Protein AF-A0A2W7QK15-F1 (afdb_monomer_lite)

Foldseek 3Di:
DVVVVVVVVVVVVVVVVVVVVCQLCDDWDWPVVQAFPFPCCCCVPPVVDAFPDKDKDQQDVVDPDDDPDDDDDPPFAPHRIWMKGWHDDPFWIKIWIWACGPVGGTGTNTITIGGPPNDD

Structure (mmCIF, N/CA/C/O backbone):
data_AF-A0A2W7QK15-F1
#
_entry.id   AF-A0A2W7QK15-F1
#
loop_
_atom_site.group_PDB
_atom_site.id
_atom_site.type_symbol
_atom_site.label_atom_id
_atom_site.label_alt_id
_atom_site.label_comp_id
_atom_site.label_asym_id
_atom_site.label_entity_id
_atom_site.label_seq_id
_atom_site.pdbx_PDB_ins_code
_atom_site.Cartn_x
_atom_site.Cartn_y
_atom_site.Cartn_z
_atom_site.occupancy
_atom_site.B_iso_or_equiv
_atom_site.auth_seq_id
_atom_site.auth_comp_id
_atom_site.auth_asym_id
_atom_site.auth_atom_id
_atom_site.pdbx_PDB_model_num
ATOM 1 N N . MET A 1 1 ? 42.927 -2.221 -29.221 1.00 62.19 1 MET A N 1
ATOM 2 C CA . MET A 1 1 ? 41.695 -1.562 -29.717 1.00 62.19 1 MET A CA 1
ATOM 3 C C . MET A 1 1 ? 40.454 -2.444 -29.584 1.00 62.19 1 MET A C 1
ATOM 5 O O . MET A 1 1 ? 39.610 -2.094 -28.778 1.00 62.19 1 MET A O 1
ATOM 9 N N . LYS A 1 2 ? 40.350 -3.613 -30.243 1.00 69.94 2 LYS A N 1
ATOM 10 C CA . LYS A 1 2 ? 39.145 -4.480 -30.156 1.00 69.94 2 LYS A CA 1
ATOM 11 C C . LYS A 1 2 ? 38.732 -4.877 -28.725 1.00 69.94 2 LYS A C 1
ATOM 13 O O . LYS A 1 2 ? 37.567 -4.750 -28.381 1.00 69.94 2 LYS A O 1
ATOM 18 N N . LYS A 1 3 ? 39.685 -5.275 -27.870 1.00 70.44 3 LYS A N 1
ATOM 19 C CA . LYS A 1 3 ? 39.412 -5.622 -26.457 1.00 70.44 3 LYS A CA 1
ATOM 20 C C . LYS A 1 3 ? 38.846 -4.450 -25.641 1.00 70.44 3 LYS A C 1
ATOM 22 O O . LYS A 1 3 ? 38.022 -4.664 -24.768 1.00 70.44 3 LYS A O 1
ATOM 27 N N . LEU A 1 4 ? 39.274 -3.226 -25.952 1.00 78.50 4 LEU A N 1
ATOM 28 C CA . LEU A 1 4 ? 38.853 -2.022 -25.237 1.00 78.50 4 LEU A CA 1
ATOM 29 C C . LEU A 1 4 ? 37.411 -1.639 -25.599 1.00 78.50 4 LEU A C 1
ATOM 31 O O . LEU A 1 4 ? 36.645 -1.271 -24.723 1.00 78.50 4 LEU A O 1
ATOM 35 N N . ILE A 1 5 ? 37.030 -1.825 -26.869 1.00 83.56 5 ILE A N 1
ATOM 36 C CA . ILE A 1 5 ? 35.651 -1.645 -27.346 1.00 83.56 5 ILE A CA 1
ATOM 37 C C . ILE A 1 5 ? 34.716 -2.656 -26.673 1.00 83.56 5 ILE A C 1
ATOM 39 O O . ILE A 1 5 ? 33.675 -2.263 -26.167 1.00 83.56 5 ILE A O 1
ATOM 43 N N . VAL A 1 6 ? 35.115 -3.932 -26.593 1.00 83.88 6 VAL A N 1
ATOM 44 C CA . VAL A 1 6 ? 34.311 -4.982 -25.938 1.00 83.88 6 VAL A CA 1
ATOM 45 C C . VAL A 1 6 ? 34.065 -4.667 -24.461 1.00 83.88 6 VAL A C 1
ATOM 47 O O . VAL A 1 6 ?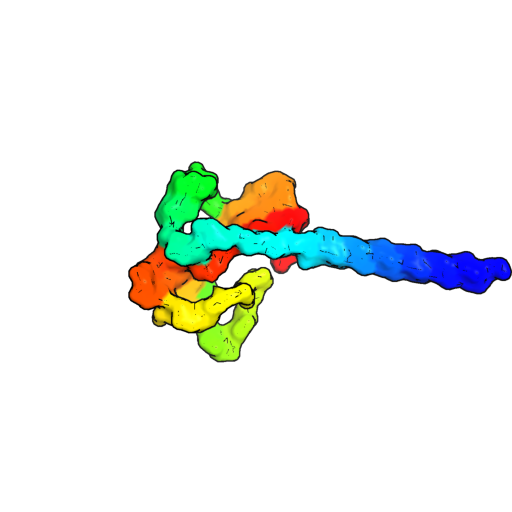 32.934 -4.774 -23.997 1.00 83.88 6 VAL A O 1
ATOM 50 N N . ILE A 1 7 ? 35.098 -4.233 -23.730 1.00 86.06 7 ILE A N 1
ATOM 51 C CA . ILE A 1 7 ? 34.960 -3.839 -22.320 1.00 86.06 7 ILE A CA 1
ATOM 52 C C . ILE A 1 7 ? 34.005 -2.646 -22.181 1.00 86.06 7 ILE A C 1
ATOM 54 O O . ILE A 1 7 ? 33.134 -2.665 -21.317 1.00 86.06 7 ILE A O 1
ATOM 58 N N . LEU A 1 8 ? 34.118 -1.644 -23.059 1.00 87.38 8 LEU A N 1
ATOM 59 C CA . LEU A 1 8 ? 33.230 -0.480 -23.046 1.00 87.38 8 LEU A CA 1
ATOM 60 C C . LEU A 1 8 ? 31.767 -0.878 -23.278 1.00 87.38 8 LEU A C 1
ATOM 62 O O . LEU A 1 8 ? 30.882 -0.399 -22.578 1.00 87.38 8 LEU A O 1
ATOM 66 N N . THR A 1 9 ? 31.511 -1.783 -24.224 1.00 85.38 9 THR A N 1
ATOM 67 C CA . THR A 1 9 ? 30.160 -2.277 -24.512 1.00 85.38 9 THR A CA 1
ATOM 68 C C . THR A 1 9 ? 29.561 -3.017 -23.317 1.00 85.38 9 THR A C 1
ATOM 70 O O . THR A 1 9 ? 28.400 -2.789 -22.993 1.00 85.38 9 THR A O 1
ATOM 73 N N . ILE A 1 10 ? 30.344 -3.852 -22.624 1.00 86.75 10 ILE A N 1
ATOM 74 C CA . ILE A 1 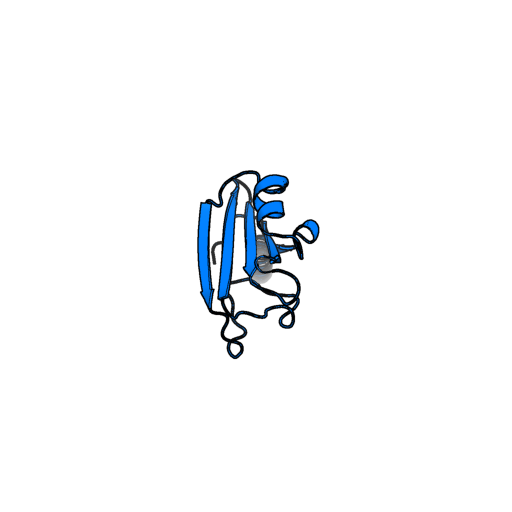10 ? 29.884 -4.564 -21.420 1.00 86.75 10 ILE A CA 1
ATOM 75 C C . ILE A 1 10 ? 29.534 -3.574 -20.302 1.00 86.75 10 ILE A C 1
ATOM 77 O O . ILE A 1 10 ? 28.500 -3.730 -19.662 1.00 86.75 10 ILE A O 1
ATOM 81 N N . ILE A 1 11 ? 30.355 -2.539 -20.095 1.00 86.88 11 ILE A N 1
ATOM 82 C CA . ILE A 1 11 ? 30.097 -1.507 -19.080 1.00 86.88 11 ILE A CA 1
ATOM 83 C C . ILE A 1 11 ? 28.815 -0.732 -19.403 1.00 86.88 11 ILE A C 1
ATOM 85 O O . ILE A 1 11 ? 27.993 -0.528 -18.516 1.00 86.88 11 ILE A O 1
ATOM 89 N N . VAL A 1 12 ? 28.618 -0.337 -20.665 1.00 87.38 12 VAL A N 1
ATOM 90 C CA . VAL A 1 12 ? 27.409 0.386 -21.086 1.00 87.38 12 VAL A CA 1
ATOM 91 C C . VAL A 1 12 ? 26.162 -0.471 -20.883 1.00 87.38 12 VAL A C 1
ATOM 93 O O . VAL A 1 12 ? 25.198 0.022 -20.313 1.00 87.38 12 VAL A O 1
ATOM 96 N N . ILE A 1 13 ? 26.186 -1.746 -21.287 1.00 85.56 13 ILE A N 1
ATOM 97 C CA . ILE A 1 13 ? 25.051 -2.665 -21.096 1.00 85.56 13 ILE A CA 1
ATOM 98 C C . ILE A 1 13 ? 24.784 -2.911 -19.607 1.00 85.56 13 ILE A C 1
ATOM 100 O O . ILE A 1 13 ? 23.631 -2.934 -19.192 1.00 85.56 13 ILE A O 1
ATOM 104 N N . GLY A 1 14 ? 25.833 -3.078 -18.798 1.00 82.44 14 GLY A N 1
ATOM 105 C CA . GLY A 1 14 ? 25.696 -3.245 -17.352 1.00 82.44 14 GLY A CA 1
ATOM 106 C C . GLY A 1 14 ? 25.030 -2.036 -16.699 1.00 82.44 14 GLY A C 1
ATOM 107 O O . GLY A 1 14 ? 24.067 -2.204 -15.962 1.00 82.44 14 GLY A O 1
ATOM 108 N N . LEU A 1 15 ? 25.489 -0.825 -17.033 1.00 81.69 15 LEU A N 1
ATOM 109 C CA . LEU A 1 15 ? 24.941 0.426 -16.503 1.00 81.69 15 LEU A CA 1
ATOM 110 C C . LEU A 1 15 ? 23.502 0.679 -16.956 1.00 81.69 15 LEU A C 1
ATOM 112 O O . LEU A 1 15 ? 22.684 1.117 -16.153 1.00 81.69 15 LEU A O 1
ATOM 116 N N . THR A 1 16 ? 23.174 0.413 -18.223 1.00 78.44 16 THR A N 1
ATOM 117 C CA . THR A 1 16 ? 21.800 0.588 -18.713 1.00 78.44 16 THR A CA 1
ATOM 118 C C . THR A 1 16 ? 20.858 -0.455 -18.137 1.00 78.44 16 THR A C 1
ATOM 120 O O . THR A 1 16 ? 19.713 -0.119 -17.858 1.00 78.44 16 THR A O 1
ATOM 123 N N . ALA A 1 17 ? 21.322 -1.688 -17.915 1.00 75.12 17 ALA A N 1
ATOM 124 C CA . ALA A 1 17 ? 20.537 -2.715 -17.247 1.00 75.12 17 ALA A CA 1
ATOM 125 C C . ALA A 1 17 ? 20.269 -2.336 -15.788 1.00 75.12 17 ALA A C 1
ATOM 127 O O . ALA A 1 17 ? 19.115 -2.373 -15.382 1.00 75.12 17 ALA A O 1
ATOM 128 N N . THR A 1 18 ? 21.282 -1.911 -15.023 1.00 72.12 18 THR A N 1
ATOM 129 C CA . THR A 1 18 ? 21.070 -1.463 -13.636 1.00 72.12 18 THR A CA 1
ATOM 130 C C . THR A 1 18 ? 20.139 -0.262 -13.579 1.00 72.12 18 THR A C 1
ATOM 132 O O . THR A 1 18 ? 19.171 -0.309 -12.844 1.00 72.12 18 THR A O 1
ATOM 135 N N . TRP A 1 19 ? 20.327 0.749 -14.434 1.00 67.06 19 TRP A N 1
ATOM 136 C CA . TRP A 1 19 ? 19.408 1.893 -14.505 1.00 67.06 19 TRP A CA 1
ATOM 137 C C . TRP A 1 19 ? 17.983 1.494 -14.877 1.00 67.06 19 TRP A C 1
ATOM 139 O O . TRP A 1 19 ? 17.029 2.031 -14.328 1.00 67.06 19 TRP A O 1
ATOM 149 N N . TYR A 1 20 ? 17.827 0.571 -15.825 1.00 65.25 20 TYR A N 1
ATOM 150 C CA . TYR A 1 20 ? 16.520 0.040 -16.182 1.00 65.25 20 TYR A CA 1
ATOM 151 C C . TYR A 1 20 ? 15.894 -0.672 -14.981 1.00 65.25 20 TYR A C 1
ATOM 153 O O . TYR A 1 20 ? 14.760 -0.375 -14.634 1.00 65.25 20 TYR A O 1
ATOM 161 N N . PHE A 1 21 ? 16.630 -1.539 -14.286 1.00 61.44 21 PHE A N 1
ATOM 162 C CA . PHE A 1 21 ? 16.118 -2.184 -13.081 1.00 61.44 21 PHE A CA 1
ATOM 163 C C . PHE A 1 21 ? 15.799 -1.169 -11.976 1.00 61.44 21 PHE A C 1
ATOM 165 O O . PHE A 1 21 ? 14.724 -1.267 -11.403 1.00 61.44 21 PHE A O 1
ATOM 172 N N . ASP A 1 22 ? 16.633 -0.165 -11.733 1.00 58.81 22 ASP A N 1
ATOM 173 C CA . ASP A 1 22 ? 16.393 0.853 -10.705 1.00 58.81 22 ASP A CA 1
ATOM 174 C C . ASP A 1 22 ? 15.136 1.687 -11.026 1.00 58.81 22 ASP A C 1
ATOM 176 O O . ASP A 1 22 ? 14.276 1.856 -10.173 1.00 58.81 22 ASP A O 1
ATOM 180 N N . ILE A 1 23 ? 14.931 2.117 -12.279 1.00 59.03 23 ILE A N 1
ATOM 181 C CA . ILE A 1 23 ? 13.734 2.882 -12.703 1.00 59.03 23 ILE A CA 1
ATOM 182 C C . ILE A 1 23 ? 12.435 2.071 -12.573 1.00 59.03 23 ILE A C 1
ATOM 184 O O . ILE A 1 23 ? 11.359 2.636 -12.352 1.00 59.03 23 ILE A O 1
ATOM 188 N N . TRP A 1 24 ? 12.521 0.753 -12.752 1.00 56.06 24 TRP A N 1
ATOM 189 C CA . TRP A 1 24 ? 11.392 -0.156 -12.564 1.00 56.06 24 TRP A CA 1
ATOM 190 C C . TRP A 1 24 ? 11.202 -0.574 -11.099 1.00 56.06 24 TRP A C 1
ATOM 192 O O . TRP A 1 24 ? 10.148 -1.114 -10.780 1.00 56.06 24 TRP A O 1
ATOM 202 N N . ASN A 1 25 ? 12.175 -0.326 -10.215 1.00 52.81 25 ASN A N 1
ATOM 203 C CA . ASN A 1 25 ? 12.143 -0.768 -8.818 1.00 52.81 25 ASN A CA 1
ATOM 204 C C . ASN A 1 25 ? 12.218 0.371 -7.773 1.00 52.81 25 ASN A C 1
ATOM 206 O O . ASN A 1 25 ? 12.087 0.086 -6.586 1.00 52.81 25 ASN A O 1
ATOM 210 N N . GLU A 1 26 ? 12.352 1.645 -8.162 1.00 52.84 26 GLU A N 1
ATOM 211 C CA . GLU A 1 26 ? 12.356 2.806 -7.250 1.00 52.84 26 GLU A CA 1
ATOM 212 C C . GLU A 1 26 ? 11.500 3.992 -7.761 1.00 52.84 26 GLU A C 1
ATOM 214 O O . GLU A 1 26 ? 11.493 4.270 -8.963 1.00 52.84 26 GLU A O 1
ATOM 219 N N . PRO A 1 27 ? 10.845 4.792 -6.888 1.00 55.19 27 PRO A N 1
ATOM 220 C CA . PRO A 1 27 ? 10.524 4.581 -5.482 1.00 55.19 27 PRO A CA 1
ATOM 221 C C . PRO A 1 27 ? 9.026 4.279 -5.312 1.00 55.19 27 PRO A C 1
ATOM 223 O O . PRO A 1 27 ? 8.145 4.934 -5.878 1.00 55.19 27 PRO A O 1
ATOM 226 N N . VAL A 1 28 ? 8.732 3.282 -4.490 1.00 70.75 28 VAL A N 1
ATOM 227 C CA . VAL A 1 28 ? 7.471 3.248 -3.757 1.00 70.75 28 VAL A CA 1
ATOM 228 C C . VAL A 1 28 ? 7.506 4.387 -2.742 1.00 70.75 28 VAL A C 1
ATOM 230 O O . VAL A 1 28 ? 8.331 4.379 -1.835 1.00 70.75 28 VAL A O 1
ATOM 233 N N . GLU A 1 29 ? 6.672 5.405 -2.925 1.00 78.06 29 GLU A N 1
ATOM 234 C CA . GLU A 1 29 ? 6.521 6.484 -1.945 1.00 78.06 29 GLU A CA 1
ATOM 235 C C . GLU A 1 29 ? 5.442 6.076 -0.944 1.00 78.06 29 GLU A C 1
ATOM 237 O O . GLU A 1 29 ? 4.327 5.737 -1.349 1.00 78.06 29 GLU A O 1
ATOM 242 N N . THR A 1 30 ? 5.749 6.111 0.352 1.00 81.94 30 THR A N 1
ATOM 243 C CA . THR A 1 30 ? 4.715 5.958 1.376 1.00 81.94 30 THR A CA 1
ATOM 244 C C . THR A 1 30 ? 3.846 7.212 1.408 1.00 81.94 30 THR A C 1
ATOM 246 O O . THR A 1 30 ? 4.323 8.341 1.285 1.00 81.94 30 THR A O 1
ATOM 249 N N . ILE A 1 31 ? 2.539 7.021 1.544 1.00 86.00 31 ILE A N 1
ATOM 250 C CA . ILE A 1 31 ? 1.560 8.101 1.655 1.00 86.00 31 ILE A CA 1
ATOM 251 C C . ILE A 1 31 ? 1.262 8.286 3.147 1.00 86.00 31 ILE A C 1
ATOM 253 O O . ILE A 1 31 ? 0.195 7.918 3.641 1.00 86.00 31 ILE A O 1
ATOM 257 N N . ASP A 1 32 ? 2.241 8.822 3.880 1.00 85.12 32 ASP A N 1
ATOM 258 C CA . ASP A 1 32 ? 2.235 8.885 5.352 1.00 85.12 32 ASP A CA 1
ATOM 259 C C . ASP A 1 32 ? 1.012 9.621 5.929 1.00 85.12 32 ASP A C 1
ATOM 261 O O . ASP A 1 32 ? 0.559 9.320 7.030 1.00 85.12 32 ASP A O 1
ATOM 265 N N . GLU A 1 33 ? 0.437 10.564 5.178 1.00 88.81 33 GLU A N 1
ATOM 266 C CA . GLU A 1 33 ? -0.776 11.300 5.563 1.00 88.81 33 GLU A CA 1
ATOM 267 C C . GLU A 1 33 ? -2.025 10.412 5.695 1.00 88.81 33 GLU A C 1
ATOM 269 O O . GLU A 1 33 ? -2.959 10.761 6.421 1.00 88.81 33 GLU A O 1
ATOM 274 N N . LEU A 1 34 ? -2.047 9.268 5.003 1.00 88.75 34 LEU A N 1
ATOM 275 C CA . LEU A 1 34 ? -3.142 8.306 5.068 1.00 88.75 34 LEU A CA 1
ATOM 276 C C . LEU A 1 34 ? -2.940 7.282 6.181 1.00 88.75 34 LEU A C 1
ATOM 278 O O . LEU A 1 34 ? -3.928 6.760 6.693 1.00 88.75 34 LEU A O 1
ATOM 282 N N . ILE A 1 35 ? -1.696 7.007 6.577 1.00 87.75 35 ILE A N 1
ATOM 283 C CA . ILE A 1 35 ? -1.391 6.002 7.595 1.00 87.75 35 ILE A CA 1
ATOM 284 C C . ILE A 1 35 ? -2.042 6.401 8.923 1.00 87.75 35 ILE A C 1
ATOM 286 O O . ILE A 1 35 ? -1.940 7.528 9.408 1.00 87.75 35 ILE A O 1
ATOM 290 N N . GLY A 1 36 ? -2.770 5.459 9.512 1.00 85.31 36 GLY A N 1
ATOM 291 C CA . GLY A 1 36 ? -3.514 5.655 10.746 1.00 85.31 36 GLY A CA 1
ATOM 292 C C . GLY A 1 36 ? -4.879 6.332 10.578 1.00 85.31 36 GLY A C 1
ATOM 293 O O . GLY A 1 36 ? -5.649 6.352 11.543 1.00 85.31 36 GLY A O 1
ATOM 294 N N . GLN A 1 37 ? -5.222 6.839 9.390 1.00 91.06 37 GLN A N 1
ATOM 295 C CA . GLN A 1 37 ? -6.546 7.399 9.110 1.00 91.06 37 GLN A CA 1
ATOM 296 C C . GLN A 1 37 ? -7.589 6.301 8.885 1.00 91.06 37 GLN A C 1
ATOM 298 O O . GLN A 1 37 ? -7.271 5.138 8.636 1.00 91.06 37 GLN A O 1
ATOM 303 N N . ASN A 1 38 ? -8.867 6.671 8.973 1.00 92.31 38 ASN A N 1
ATOM 304 C CA . ASN A 1 38 ? -9.961 5.772 8.617 1.00 92.31 38 ASN A CA 1
ATOM 305 C C . ASN A 1 38 ? -10.073 5.640 7.085 1.00 92.31 38 ASN A C 1
ATOM 307 O O . ASN A 1 38 ? -9.874 6.620 6.365 1.00 92.31 38 ASN A O 1
ATOM 311 N N . TYR A 1 39 ? -10.451 4.461 6.587 1.00 89.94 39 TYR A N 1
ATOM 312 C CA . TYR A 1 39 ? -10.760 4.250 5.165 1.00 89.94 39 TYR A CA 1
ATOM 313 C C . TYR A 1 39 ? -11.720 5.298 4.584 1.00 89.94 39 TYR A C 1
ATOM 315 O O . TYR A 1 39 ? -11.476 5.806 3.497 1.00 89.94 39 TYR A O 1
ATOM 323 N N . ASP A 1 40 ? -12.763 5.686 5.319 1.00 91.50 40 ASP A N 1
ATOM 324 C CA . ASP A 1 40 ? -13.721 6.704 4.881 1.00 91.50 40 ASP A CA 1
ATOM 325 C C . ASP A 1 40 ? -13.052 8.055 4.609 1.00 91.50 40 ASP A C 1
ATOM 327 O O . ASP A 1 40 ? -13.434 8.758 3.674 1.00 91.50 40 ASP A O 1
ATOM 331 N N . TYR A 1 41 ? -12.042 8.418 5.403 1.00 91.56 41 TYR A N 1
ATOM 332 C CA . TYR A 1 41 ? -11.255 9.624 5.171 1.00 91.56 41 TYR A CA 1
ATOM 333 C C . TYR A 1 41 ? -10.432 9.486 3.887 1.00 91.56 41 TYR A C 1
ATOM 335 O O . TYR A 1 41 ? -10.516 10.351 3.015 1.00 91.56 41 TYR A O 1
ATOM 343 N N . ALA A 1 42 ? -9.702 8.378 3.732 1.00 89.75 42 ALA A N 1
ATOM 344 C CA . ALA A 1 42 ? -8.910 8.117 2.533 1.00 89.75 42 ALA A CA 1
ATOM 345 C C . ALA A 1 42 ? -9.793 8.129 1.271 1.00 89.75 42 ALA A C 1
ATOM 347 O O . ALA A 1 42 ? -9.532 8.861 0.319 1.00 89.75 42 ALA A O 1
ATOM 348 N N . HIS A 1 43 ? -10.899 7.393 1.284 1.00 89.69 43 HIS A N 1
ATOM 349 C CA . HIS A 1 43 ? -11.799 7.272 0.147 1.00 89.69 43 HIS A CA 1
ATOM 350 C C . HIS A 1 43 ? -12.518 8.593 -0.177 1.00 89.69 43 HIS A C 1
ATOM 352 O O . HIS A 1 43 ? -12.478 9.052 -1.317 1.00 89.69 43 HIS A O 1
ATOM 358 N N . LYS A 1 44 ? -13.143 9.252 0.810 1.00 90.31 44 LYS A N 1
ATOM 359 C CA . LYS A 1 44 ? -14.007 10.422 0.555 1.00 90.31 44 LYS A CA 1
ATOM 360 C C . LYS A 1 44 ? -13.235 11.731 0.424 1.00 90.31 44 LYS A C 1
ATOM 362 O O . LYS A 1 44 ? -13.659 12.600 -0.335 1.00 90.31 44 LYS A O 1
ATOM 367 N N . MET A 1 45 ? -12.139 11.904 1.163 1.00 91.06 45 MET A N 1
ATOM 368 C CA . MET A 1 45 ? -11.401 13.174 1.189 1.00 91.06 45 MET A CA 1
ATOM 369 C C . MET A 1 45 ? -10.201 13.173 0.247 1.00 91.06 45 MET A C 1
ATOM 371 O O . MET A 1 45 ? -10.003 14.166 -0.465 1.00 91.06 45 MET A O 1
ATOM 375 N N . TYR A 1 46 ? -9.431 12.080 0.240 1.00 91.44 46 TYR A N 1
ATOM 376 C CA . TYR A 1 46 ? -8.180 11.980 -0.509 1.00 91.44 46 TYR A CA 1
ATOM 377 C C . TYR A 1 46 ? -8.401 11.520 -1.952 1.00 91.44 46 TYR A C 1
ATOM 379 O O . TYR A 1 46 ? -8.225 12.309 -2.879 1.00 91.44 46 TYR A O 1
ATOM 387 N N . PHE A 1 47 ? -8.855 10.277 -2.143 1.00 91.56 47 PHE A N 1
ATOM 388 C CA . PHE A 1 47 ? -9.012 9.674 -3.471 1.00 91.56 47 PHE A CA 1
ATOM 389 C C . PHE A 1 47 ? -10.249 10.182 -4.218 1.00 91.56 47 PHE A C 1
ATOM 391 O O . PHE A 1 47 ? -10.224 10.318 -5.442 1.00 91.56 47 PHE A O 1
ATOM 398 N N . ARG A 1 48 ? -11.335 10.478 -3.487 1.00 91.50 48 ARG A N 1
ATOM 399 C CA . ARG A 1 48 ? -12.616 11.018 -3.994 1.00 91.50 48 ARG A CA 1
ATOM 400 C C . ARG A 1 48 ? -13.271 10.177 -5.097 1.00 91.50 48 ARG A C 1
ATOM 402 O O . ARG A 1 48 ? -14.131 10.673 -5.821 1.00 91.50 48 ARG A O 1
ATOM 409 N N . THR A 1 49 ? -12.838 8.932 -5.244 1.00 91.25 49 THR A N 1
ATOM 410 C CA . THR A 1 49 ? -13.214 7.999 -6.308 1.00 91.25 49 THR A CA 1
ATOM 411 C C . THR A 1 49 ? -13.178 6.578 -5.761 1.00 91.25 49 THR A C 1
ATOM 413 O O . THR A 1 49 ? -12.438 6.286 -4.813 1.00 91.25 49 THR A O 1
ATOM 416 N N . ASP A 1 50 ? -13.977 5.693 -6.353 1.00 92.25 50 ASP A N 1
ATOM 417 C CA . ASP A 1 50 ? -13.924 4.264 -6.051 1.00 92.25 50 ASP A CA 1
ATOM 418 C C . ASP A 1 50 ? -12.601 3.654 -6.535 1.00 92.25 50 ASP A C 1
ATOM 420 O O . ASP A 1 50 ? -12.068 4.094 -7.554 1.00 92.25 50 ASP A O 1
ATOM 424 N N . PRO A 1 51 ? -12.049 2.670 -5.806 1.00 92.88 51 PRO A N 1
ATOM 425 C CA . PRO A 1 51 ? -10.845 1.970 -6.229 1.00 92.88 51 PRO A CA 1
ATOM 426 C C . PRO A 1 51 ? -11.120 1.103 -7.461 1.00 92.88 51 PRO A C 1
ATOM 428 O O . PRO A 1 51 ? -12.129 0.397 -7.519 1.00 92.88 51 PRO A O 1
ATOM 431 N N . ASP A 1 52 ? -10.181 1.090 -8.406 1.00 91.50 52 ASP A N 1
ATOM 432 C CA . ASP A 1 52 ? -10.247 0.268 -9.621 1.00 91.50 52 ASP A CA 1
ATOM 433 C C . ASP A 1 52 ? -10.119 -1.227 -9.313 1.00 91.50 52 ASP A C 1
ATOM 435 O O . ASP A 1 52 ? -10.698 -2.078 -9.995 1.00 91.50 52 ASP A O 1
ATOM 439 N N . ARG A 1 53 ? -9.355 -1.565 -8.268 1.00 88.69 53 ARG A N 1
ATOM 440 C CA . ARG A 1 53 ? -9.216 -2.934 -7.766 1.00 88.69 53 ARG A CA 1
ATOM 441 C C . ARG A 1 53 ? -9.362 -2.972 -6.259 1.00 88.69 53 ARG A C 1
ATOM 443 O O . ARG A 1 53 ? -8.805 -2.143 -5.543 1.00 88.69 53 ARG A O 1
ATOM 450 N N . ASN A 1 54 ? -10.063 -3.991 -5.782 1.00 91.19 54 ASN A N 1
ATOM 451 C CA . ASN A 1 54 ? -10.093 -4.339 -4.375 1.00 91.19 54 ASN A CA 1
ATOM 452 C C . ASN A 1 54 ? -10.036 -5.854 -4.201 1.00 91.19 54 ASN A C 1
ATOM 454 O O . ASN A 1 54 ? -10.558 -6.610 -5.020 1.00 91.19 54 ASN A O 1
ATOM 458 N N . TYR A 1 55 ? -9.349 -6.287 -3.154 1.00 85.62 55 TYR A N 1
ATOM 459 C CA . TYR A 1 55 ? -9.285 -7.686 -2.758 1.00 85.62 55 TYR A CA 1
ATOM 460 C C . TYR A 1 55 ? -8.950 -7.786 -1.275 1.00 85.62 55 TYR A C 1
ATOM 462 O O . TYR A 1 55 ? -8.573 -6.810 -0.628 1.00 85.62 55 TYR A O 1
ATOM 470 N N . THR A 1 56 ? -9.112 -8.981 -0.726 1.00 84.38 56 THR A N 1
ATOM 471 C CA . THR A 1 56 ? -8.844 -9.257 0.680 1.00 84.38 56 THR A CA 1
ATOM 472 C C . THR A 1 56 ? -7.733 -10.280 0.785 1.00 84.38 56 THR A C 1
ATOM 474 O O . THR A 1 56 ? -7.713 -11.265 0.048 1.00 84.38 56 THR A O 1
ATOM 477 N N . ILE A 1 57 ? -6.830 -10.058 1.730 1.00 77.25 57 ILE A N 1
ATOM 478 C CA . ILE A 1 57 ? -5.720 -10.952 2.026 1.00 77.25 57 ILE A CA 1
ATOM 479 C C . ILE A 1 57 ? -5.783 -11.396 3.478 1.00 77.25 57 ILE A C 1
ATOM 481 O O . ILE A 1 57 ? -6.060 -10.605 4.381 1.00 77.25 57 ILE A O 1
ATOM 485 N N . ASN A 1 58 ? -5.537 -12.689 3.688 1.00 73.56 58 ASN A N 1
ATOM 486 C CA . ASN A 1 58 ? -5.366 -13.242 5.019 1.00 73.56 58 ASN A CA 1
ATOM 487 C C . ASN A 1 58 ? -3.881 -13.206 5.377 1.00 73.56 58 ASN A C 1
ATOM 489 O O . ASN A 1 58 ? -3.050 -13.903 4.793 1.00 73.56 58 ASN A O 1
ATOM 493 N N . VAL A 1 59 ? -3.579 -12.365 6.344 1.00 67.44 59 VAL A N 1
ATOM 494 C CA . VAL A 1 59 ? -2.284 -12.158 6.954 1.00 67.44 59 VAL A CA 1
ATOM 495 C C . VAL A 1 59 ? -2.020 -13.300 7.918 1.00 67.44 59 VAL A C 1
ATOM 497 O O . VAL A 1 59 ? -2.331 -13.241 9.109 1.00 67.44 59 VAL A O 1
ATOM 500 N N . ASN A 1 60 ? -1.421 -14.373 7.416 1.00 59.78 60 ASN A N 1
ATOM 501 C CA . ASN A 1 60 ? -0.917 -15.393 8.316 1.00 59.78 60 ASN A CA 1
ATOM 502 C C . ASN A 1 60 ? 0.281 -14.814 9.079 1.00 59.78 60 ASN A C 1
ATOM 504 O O . ASN A 1 60 ? 1.333 -14.576 8.494 1.00 59.78 60 ASN A O 1
ATOM 508 N N . HIS A 1 61 ? 0.138 -14.651 10.395 1.00 54.97 61 HIS A N 1
ATOM 509 C CA . HIS A 1 61 ? 1.186 -14.180 11.309 1.00 54.97 61 HIS A CA 1
ATOM 510 C C . HIS A 1 61 ? 2.543 -14.907 11.150 1.00 54.97 61 HIS A C 1
ATOM 512 O O . HIS A 1 61 ? 3.574 -14.374 11.559 1.00 54.97 61 HIS A O 1
ATOM 518 N N . ASN A 1 62 ? 2.559 -16.108 10.556 1.00 44.09 62 ASN A N 1
ATOM 519 C CA . ASN A 1 62 ? 3.762 -16.912 10.328 1.00 44.09 62 ASN A CA 1
ATOM 520 C C . ASN A 1 62 ? 4.447 -16.685 8.968 1.00 44.09 62 ASN A C 1
ATOM 522 O O . ASN A 1 62 ? 5.618 -17.034 8.823 1.00 44.09 62 ASN A O 1
ATOM 526 N N . LEU A 1 63 ? 3.752 -16.129 7.973 1.00 47.03 63 LEU A N 1
ATOM 527 C CA . LEU A 1 63 ? 4.279 -15.886 6.630 1.00 47.03 63 LEU A CA 1
ATOM 528 C C . LEU A 1 63 ? 4.351 -14.373 6.432 1.00 47.03 63 LEU A C 1
ATOM 530 O O . LEU A 1 63 ? 3.371 -13.722 6.098 1.00 47.03 63 LEU A O 1
ATOM 534 N N . ASN A 1 64 ? 5.530 -13.803 6.671 1.00 48.59 64 ASN A N 1
ATOM 535 C CA . ASN A 1 64 ? 5.818 -12.374 6.494 1.00 48.59 64 ASN A CA 1
ATOM 536 C C . ASN A 1 64 ? 5.821 -11.919 5.018 1.00 48.59 64 ASN A C 1
ATOM 538 O O . ASN A 1 64 ? 6.421 -10.894 4.706 1.00 48.59 64 ASN A O 1
ATOM 542 N N . GLU A 1 65 ? 5.219 -12.684 4.112 1.00 40.91 65 GLU A N 1
ATOM 543 C CA . GLU A 1 65 ? 5.193 -12.396 2.685 1.00 40.91 65 GLU A CA 1
ATOM 544 C C . GLU A 1 65 ? 3.835 -11.819 2.323 1.00 40.91 65 GLU A C 1
ATOM 546 O O . GLU A 1 65 ? 2.803 -12.484 2.397 1.00 40.91 65 GLU A O 1
ATOM 551 N N . PHE A 1 66 ? 3.867 -10.551 1.945 1.00 56.03 66 PHE A N 1
ATOM 552 C CA . PHE A 1 66 ? 2.773 -9.889 1.272 1.00 56.03 66 PHE A CA 1
ATOM 553 C C . PHE A 1 66 ? 3.213 -9.536 -0.130 1.00 56.03 66 PHE A C 1
ATOM 555 O O . PHE A 1 66 ? 4.391 -9.285 -0.383 1.00 56.03 66 PHE A O 1
ATOM 562 N N . ASP A 1 67 ? 2.225 -9.501 -1.007 1.00 51.16 67 ASP A N 1
ATOM 563 C CA . ASP A 1 67 ? 2.303 -9.156 -2.416 1.00 51.16 67 ASP A CA 1
ATOM 564 C C . ASP A 1 67 ? 2.856 -7.725 -2.615 1.00 51.16 67 ASP A C 1
ATOM 566 O O . ASP A 1 67 ? 2.117 -6.757 -2.786 1.00 51.16 67 ASP A O 1
ATOM 570 N N . GLY A 1 68 ? 4.178 -7.563 -2.483 1.00 52.59 68 GLY A N 1
ATOM 571 C CA . GLY A 1 68 ? 4.908 -6.325 -2.770 1.00 52.59 68 GLY A CA 1
ATOM 572 C C . GLY A 1 68 ? 4.705 -5.155 -1.795 1.00 52.59 68 GLY A C 1
ATOM 573 O O . GLY A 1 68 ? 5.124 -4.041 -2.115 1.00 52.59 68 GLY A O 1
ATOM 574 N N . GLY A 1 69 ? 4.092 -5.364 -0.625 1.00 52.19 69 GLY A N 1
ATOM 575 C CA . GLY A 1 69 ? 3.880 -4.307 0.371 1.00 52.19 69 GLY A CA 1
ATOM 576 C C . GLY A 1 69 ? 3.771 -4.838 1.798 1.00 52.19 69 GLY A C 1
ATOM 577 O O . GLY A 1 69 ? 2.928 -5.683 2.060 1.00 52.19 69 GLY A O 1
ATOM 578 N N . ILE A 1 70 ? 4.664 -4.377 2.681 1.00 54.00 70 ILE A N 1
ATOM 579 C CA . ILE A 1 70 ? 4.472 -4.034 4.108 1.00 54.00 70 ILE A CA 1
ATOM 580 C C . ILE A 1 70 ? 5.863 -3.763 4.677 1.00 54.00 70 ILE A C 1
ATOM 582 O O . ILE A 1 70 ? 6.670 -4.675 4.884 1.00 54.00 70 ILE A O 1
ATOM 586 N N . LEU A 1 71 ? 6.138 -2.499 4.975 1.00 49.31 71 LEU A N 1
ATOM 587 C CA . LEU A 1 71 ? 7.317 -2.116 5.745 1.00 49.31 71 LEU A CA 1
ATOM 588 C C . LEU A 1 71 ? 6.981 -0.957 6.678 1.00 49.31 71 LEU A C 1
ATOM 590 O O . LEU A 1 71 ? 7.590 0.096 6.606 1.00 49.31 71 LEU A O 1
ATOM 594 N N . ASN A 1 72 ? 6.018 -1.178 7.575 1.00 45.47 72 ASN A N 1
ATOM 595 C CA . ASN A 1 72 ? 6.005 -0.639 8.934 1.00 45.47 72 ASN A CA 1
ATOM 596 C C . ASN A 1 72 ? 4.851 -1.289 9.727 1.00 45.47 72 ASN A C 1
ATOM 598 O O . ASN A 1 72 ? 3.746 -1.449 9.236 1.00 45.47 72 ASN A O 1
ATOM 602 N N . GLU A 1 73 ? 5.122 -1.706 10.964 1.00 52.53 73 GLU A N 1
ATOM 603 C CA . GLU A 1 73 ? 4.099 -1.928 12.007 1.00 52.53 73 GLU A CA 1
ATOM 604 C C . GLU A 1 73 ? 3.210 -3.193 11.967 1.00 52.53 73 GLU A C 1
ATOM 606 O O . GLU A 1 73 ? 1.991 -3.163 12.117 1.00 52.53 73 GLU A O 1
ATOM 611 N N . LYS A 1 74 ? 3.863 -4.362 12.028 1.00 55.59 74 LYS A N 1
ATOM 612 C CA . LYS A 1 74 ? 3.252 -5.680 12.333 1.00 55.59 74 LYS A CA 1
ATOM 613 C C . LYS A 1 74 ? 2.489 -5.787 13.671 1.00 55.59 74 LYS A C 1
ATOM 615 O O . LYS A 1 74 ? 1.912 -6.831 13.942 1.00 55.59 74 LYS A O 1
ATOM 620 N N . LYS A 1 75 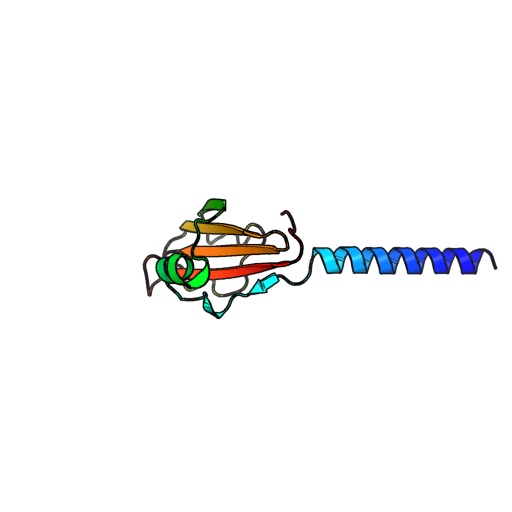? 2.540 -4.777 14.551 1.00 60.91 75 LYS A N 1
ATOM 621 C CA . LYS A 1 75 ? 1.980 -4.847 15.920 1.00 60.91 75 LYS A CA 1
ATOM 622 C C . LYS A 1 75 ? 0.594 -4.219 16.075 1.00 60.91 75 LYS A C 1
ATOM 624 O O . LYS A 1 75 ? 0.042 -4.296 17.163 1.00 60.91 75 LYS A O 1
ATOM 629 N N . ILE A 1 76 ? 0.068 -3.565 15.041 1.00 63.62 76 ILE A N 1
ATOM 630 C CA . ILE A 1 76 ? -1.148 -2.744 15.162 1.00 63.62 76 ILE A CA 1
ATOM 631 C C . ILE A 1 76 ? -2.413 -3.511 14.746 1.00 63.62 76 ILE A C 1
ATOM 633 O O . ILE A 1 76 ? -3.514 -3.157 15.166 1.00 63.62 76 ILE A O 1
ATOM 637 N N . LEU A 1 77 ? -2.254 -4.576 13.958 1.00 71.12 77 LEU A N 1
ATOM 638 C CA . LEU A 1 77 ? -3.346 -5.407 13.462 1.00 71.12 77 LEU A CA 1
ATOM 639 C C . LEU A 1 77 ? -3.926 -6.304 14.558 1.00 71.12 77 LEU A C 1
ATOM 641 O O . LEU A 1 77 ? -3.199 -7.073 15.185 1.00 71.12 77 LEU A O 1
ATOM 645 N N . THR A 1 78 ? -5.240 -6.224 14.759 1.00 67.81 78 THR A N 1
ATOM 646 C CA . THR A 1 78 ? -5.986 -7.104 15.675 1.00 67.81 78 THR A CA 1
ATOM 647 C C . THR A 1 78 ? -6.693 -8.240 14.945 1.00 67.81 78 THR A C 1
ATOM 649 O O . THR A 1 78 ? -6.852 -9.314 15.524 1.00 67.81 78 THR A O 1
ATOM 652 N N . ASP A 1 79 ? -7.059 -8.041 13.676 1.00 65.31 79 ASP A N 1
ATOM 653 C CA . ASP A 1 79 ? -7.539 -9.099 12.787 1.00 65.31 79 ASP A CA 1
ATOM 654 C C . ASP A 1 79 ? -6.468 -9.443 11.741 1.00 65.31 79 ASP A C 1
ATOM 656 O O . ASP A 1 79 ? -5.675 -8.608 11.309 1.00 65.31 79 ASP A O 1
ATOM 660 N N . SER A 1 80 ? -6.448 -10.707 11.333 1.00 69.56 80 SER A N 1
ATOM 661 C CA . SER A 1 80 ? -5.575 -11.232 10.285 1.00 69.56 80 SER A CA 1
ATOM 662 C C . SER A 1 80 ? -6.129 -10.957 8.885 1.00 69.56 80 SER A C 1
ATOM 664 O O . SER A 1 80 ? -5.572 -11.444 7.912 1.00 69.56 80 SER A O 1
ATOM 666 N N . ILE A 1 81 ? -7.236 -10.228 8.742 1.00 77.12 81 ILE A N 1
ATOM 667 C CA . ILE A 1 81 ? -7.824 -9.892 7.444 1.00 77.12 81 ILE A CA 1
ATOM 668 C C . ILE A 1 81 ? -7.496 -8.438 7.097 1.00 77.12 81 ILE A C 1
ATOM 670 O O . ILE A 1 81 ? -7.839 -7.515 7.832 1.00 77.12 81 ILE A O 1
ATOM 674 N N . VAL A 1 82 ? -6.847 -8.237 5.950 1.00 84.25 82 VAL A N 1
ATOM 675 C CA . VAL A 1 82 ? -6.542 -6.911 5.402 1.00 84.25 82 VAL A CA 1
ATOM 676 C C . VAL A 1 82 ? -7.245 -6.748 4.060 1.00 84.25 82 VAL A C 1
ATOM 678 O O . VAL A 1 82 ? -7.203 -7.626 3.198 1.00 84.25 82 VAL A O 1
ATOM 681 N N . HIS A 1 83 ? -7.900 -5.611 3.883 1.00 88.06 83 HIS A N 1
ATOM 682 C CA . HIS A 1 83 ? -8.504 -5.182 2.633 1.00 88.06 83 HIS A CA 1
ATOM 683 C C . HIS A 1 83 ? -7.520 -4.297 1.877 1.00 88.06 83 HIS A C 1
ATOM 685 O O . HIS A 1 83 ? -7.002 -3.321 2.416 1.00 88.06 83 HIS A O 1
ATOM 691 N N . VAL A 1 84 ? -7.271 -4.639 0.621 1.00 87.88 84 VAL A N 1
ATOM 692 C CA . VAL A 1 84 ? -6.377 -3.904 -0.267 1.00 87.88 84 VAL A CA 1
ATOM 693 C C . VAL A 1 84 ? -7.220 -3.152 -1.279 1.00 87.88 84 VAL A C 1
ATOM 695 O O . VAL A 1 84 ? -8.106 -3.737 -1.904 1.00 87.88 84 VAL A O 1
ATOM 698 N N . PHE A 1 85 ? -6.934 -1.866 -1.450 1.00 90.25 85 PHE A N 1
ATOM 699 C CA . PHE A 1 85 ? -7.606 -1.010 -2.422 1.00 90.25 85 PHE A CA 1
ATOM 700 C C . PHE A 1 85 ? -6.571 -0.315 -3.295 1.00 90.25 85 PHE A C 1
ATOM 702 O O . PHE A 1 85 ? -5.642 0.293 -2.765 1.00 90.25 85 PHE A O 1
ATOM 709 N N . THR A 1 86 ? -6.743 -0.381 -4.614 1.00 89.88 86 THR A N 1
ATOM 710 C CA . THR A 1 86 ? -5.820 0.208 -5.587 1.00 89.88 86 THR A CA 1
ATOM 711 C C . THR A 1 86 ? -6.548 1.141 -6.546 1.00 89.88 86 THR A C 1
ATOM 713 O O . THR A 1 86 ? -7.587 0.777 -7.095 1.00 89.88 86 THR A O 1
ATOM 716 N N . TRP A 1 87 ? -5.944 2.303 -6.782 1.00 91.31 87 TRP A N 1
ATOM 717 C CA . TRP A 1 87 ? -6.304 3.268 -7.817 1.00 91.31 87 TRP A CA 1
ATOM 718 C C . TRP A 1 87 ? -5.213 3.300 -8.879 1.00 91.31 87 TRP A C 1
ATOM 720 O O . TRP A 1 87 ? -4.030 3.468 -8.558 1.00 91.31 87 TRP A O 1
ATOM 730 N N . ASP A 1 88 ? -5.613 3.161 -10.135 1.00 87.94 88 ASP A N 1
ATOM 731 C CA . ASP A 1 88 ? -4.732 3.248 -11.287 1.00 87.94 88 ASP A CA 1
ATOM 732 C C . ASP A 1 88 ? -4.852 4.627 -11.930 1.00 87.94 88 ASP A C 1
ATOM 734 O O . ASP A 1 88 ? -5.874 5.009 -12.500 1.00 87.94 88 ASP A O 1
ATOM 738 N N . TYR A 1 89 ? -3.758 5.376 -11.892 1.00 84.38 89 TYR A N 1
ATOM 739 C CA . TYR A 1 89 ? -3.630 6.635 -12.604 1.00 84.38 89 TYR A CA 1
ATOM 740 C C . TYR A 1 89 ? -2.780 6.435 -13.863 1.00 84.38 89 TYR A C 1
ATOM 742 O O . TYR A 1 89 ? -1.985 5.499 -13.952 1.00 84.38 89 TYR A O 1
ATOM 750 N N . PRO A 1 90 ? -2.861 7.347 -14.849 1.00 81.31 90 PRO A N 1
ATOM 751 C CA . PRO A 1 90 ? -2.084 7.220 -16.082 1.00 81.31 90 PRO A CA 1
ATOM 752 C C . PRO A 1 90 ? -0.564 7.109 -15.883 1.00 81.31 90 PRO A C 1
ATOM 754 O O . PRO A 1 90 ? 0.128 6.586 -16.752 1.00 81.31 90 PRO A O 1
ATOM 757 N N . THR A 1 91 ? -0.034 7.625 -14.770 1.00 76.06 91 THR A N 1
ATOM 758 C CA . THR A 1 91 ? 1.412 7.720 -14.505 1.00 76.06 91 THR A CA 1
ATOM 759 C C . THR A 1 91 ? 1.884 6.929 -13.286 1.00 76.06 91 THR A C 1
ATOM 761 O O . THR A 1 91 ? 3.088 6.841 -13.053 1.00 76.06 91 THR A O 1
ATOM 764 N N . HIS A 1 92 ? 0.968 6.401 -12.476 1.00 81.19 92 HIS A N 1
ATOM 765 C CA . HIS A 1 92 ? 1.283 5.744 -11.212 1.00 81.19 92 HIS A CA 1
ATOM 766 C C . HIS A 1 92 ? 0.081 4.941 -10.716 1.00 81.19 92 HIS A C 1
ATOM 768 O O . HIS A 1 92 ? -1.049 5.194 -11.120 1.00 81.19 92 HIS A O 1
ATOM 774 N N . LYS A 1 93 ? 0.311 4.034 -9.771 1.00 85.38 93 LYS A N 1
ATOM 775 C CA . LYS A 1 93 ? -0.764 3.376 -9.018 1.00 85.38 93 LYS A CA 1
ATOM 776 C C . LYS A 1 93 ? -0.636 3.729 -7.542 1.00 85.38 93 LYS A C 1
ATOM 778 O O . LYS A 1 93 ? 0.477 3.854 -7.033 1.00 85.38 93 LYS A O 1
ATOM 783 N N . MET A 1 94 ? -1.751 3.894 -6.849 1.00 87.75 94 MET A N 1
ATOM 784 C CA . MET A 1 94 ? -1.782 4.089 -5.398 1.00 87.75 94 MET A CA 1
ATOM 785 C C . MET A 1 94 ? -2.506 2.912 -4.773 1.00 87.75 94 MET A C 1
ATOM 787 O O . MET A 1 94 ? -3.574 2.540 -5.242 1.00 87.75 94 MET A O 1
ATOM 791 N N . THR A 1 95 ? -1.927 2.304 -3.746 1.00 87.75 95 THR A N 1
ATOM 792 C CA . THR A 1 95 ? -2.534 1.186 -3.021 1.00 87.75 95 THR A CA 1
ATOM 793 C C . THR A 1 95 ? -2.530 1.480 -1.535 1.00 87.75 95 THR A C 1
ATOM 795 O O . THR A 1 95 ? -1.529 1.955 -1.008 1.00 87.75 95 THR A O 1
ATOM 798 N N . ILE A 1 96 ? -3.645 1.206 -0.868 1.00 89.06 96 ILE A N 1
ATOM 799 C CA . ILE A 1 96 ? -3.750 1.270 0.589 1.00 89.06 96 ILE A CA 1
ATOM 800 C C . ILE A 1 96 ? -4.141 -0.097 1.137 1.00 89.06 96 ILE A C 1
ATOM 802 O O . ILE A 1 96 ? -4.916 -0.833 0.518 1.00 89.06 96 ILE A O 1
ATOM 806 N N . TRP A 1 97 ? -3.638 -0.397 2.327 1.00 88.69 97 TRP A N 1
ATOM 807 C CA . TRP A 1 97 ? -3.971 -1.580 3.105 1.00 88.69 97 TRP A CA 1
ATOM 808 C C . TRP A 1 97 ? -4.762 -1.136 4.316 1.00 88.69 97 TRP A C 1
ATOM 810 O O . TRP A 1 97 ? -4.281 -0.358 5.138 1.00 88.69 97 TRP A O 1
ATOM 820 N N . VAL A 1 98 ? -5.989 -1.622 4.415 1.00 89.06 98 VAL A N 1
ATOM 821 C CA . VAL A 1 98 ? -6.919 -1.289 5.484 1.00 89.06 98 VAL A CA 1
ATOM 822 C C . VAL A 1 98 ? -7.195 -2.537 6.288 1.00 89.06 98 VAL A C 1
ATOM 824 O O . VAL A 1 98 ? -7.519 -3.583 5.733 1.00 89.06 98 VAL A O 1
ATOM 827 N N . GLY A 1 99 ? -7.124 -2.426 7.601 1.00 87.06 99 GLY A N 1
ATOM 828 C CA . GLY A 1 99 ? -7.480 -3.527 8.475 1.00 87.06 99 GLY A CA 1
ATOM 829 C C . GLY A 1 99 ? -7.967 -3.039 9.820 1.00 87.06 99 GLY A C 1
ATOM 830 O O . GLY A 1 99 ? -7.987 -1.838 10.118 1.00 87.06 99 GLY A O 1
ATOM 831 N N . GLN A 1 100 ? -8.382 -4.011 10.617 1.00 84.69 100 GLN A N 1
ATOM 832 C CA . GLN A 1 100 ? -8.837 -3.783 11.970 1.00 84.69 100 GLN A CA 1
ATOM 833 C C . GLN A 1 100 ? -7.636 -3.652 12.904 1.00 84.69 100 GLN A C 1
ATOM 835 O O . GLN A 1 100 ? -6.705 -4.462 12.873 1.00 84.69 100 GLN A O 1
ATOM 840 N N . THR A 1 101 ? -7.664 -2.621 13.740 1.00 79.62 101 THR A N 1
ATOM 841 C CA . THR A 1 101 ? -6.609 -2.327 14.708 1.00 79.62 101 THR A CA 1
ATOM 842 C C . THR A 1 101 ? -7.186 -2.178 16.105 1.00 79.62 101 THR A C 1
ATOM 844 O O . THR A 1 101 ? -8.402 -2.125 16.294 1.00 79.62 101 THR A O 1
ATOM 847 N N . GLU A 1 102 ? -6.321 -2.080 17.115 1.00 79.44 102 GLU A N 1
ATOM 848 C CA . GLU A 1 102 ? -6.762 -1.804 18.492 1.00 79.44 102 GLU A CA 1
ATOM 849 C C . GLU A 1 102 ? -7.500 -0.461 18.614 1.00 79.44 102 GLU A C 1
ATOM 851 O O . GLU A 1 102 ? -8.290 -0.264 19.536 1.00 79.44 102 GLU A O 1
ATOM 856 N N . LYS A 1 103 ? -7.232 0.478 17.695 1.00 78.06 103 LYS A N 1
ATOM 857 C CA . LYS A 1 103 ? -7.784 1.836 17.733 1.00 78.06 103 LYS A CA 1
ATOM 858 C C . LYS A 1 103 ? -9.082 1.970 16.942 1.00 78.06 103 LYS A C 1
ATOM 860 O O . LYS A 1 103 ? -9.949 2.731 17.364 1.00 78.06 103 LYS A O 1
ATOM 865 N N . MET A 1 104 ? -9.203 1.312 15.785 1.00 81.69 104 MET A N 1
ATOM 866 C CA . MET A 1 104 ? -10.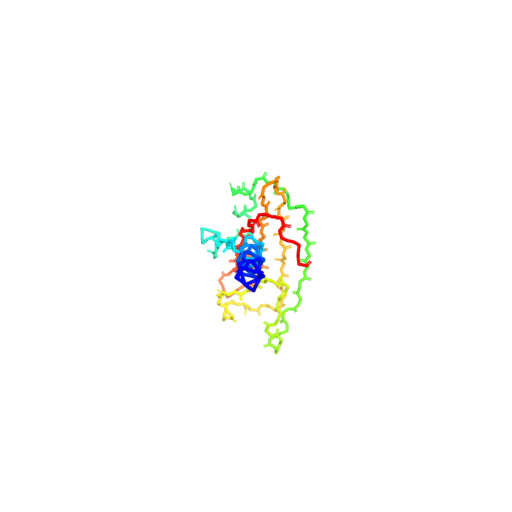356 1.453 14.888 1.00 81.69 104 MET A CA 1
ATOM 867 C C . MET A 1 104 ? -10.616 0.178 14.083 1.00 81.69 104 MET A C 1
ATOM 869 O O . MET A 1 104 ? -9.688 -0.534 13.712 1.00 81.69 104 MET A O 1
ATOM 873 N N . GLU A 1 105 ? -11.881 -0.051 13.721 1.00 84.94 105 GLU A N 1
ATOM 874 C CA . GLU A 1 105 ? -12.273 -1.203 12.894 1.00 84.94 105 GLU A CA 1
ATOM 875 C C . GLU A 1 105 ? -11.785 -1.128 11.442 1.00 84.94 105 GLU A C 1
ATOM 877 O O . GLU A 1 105 ? -11.627 -2.154 10.792 1.00 84.94 105 GLU A O 1
ATOM 882 N N . SER A 1 106 ? -11.524 0.077 10.934 1.00 87.00 106 SER A N 1
ATOM 883 C CA . SER A 1 106 ? -11.140 0.301 9.541 1.00 87.00 106 SER A CA 1
ATOM 884 C C . SER A 1 106 ? -10.066 1.380 9.452 1.00 87.00 106 SER A C 1
ATOM 886 O O . SER A 1 106 ? -10.360 2.542 9.154 1.00 87.00 106 SER A O 1
ATOM 888 N N . GLN A 1 107 ? -8.822 1.002 9.745 1.00 88.50 107 GLN A N 1
ATOM 889 C CA . GLN A 1 107 ? -7.660 1.887 9.724 1.00 88.50 107 GLN A CA 1
ATOM 890 C C . GLN A 1 107 ? -6.741 1.557 8.549 1.00 88.50 107 GLN A C 1
ATOM 892 O O . GLN A 1 107 ? -6.463 0.391 8.283 1.00 88.50 107 GLN A O 1
ATOM 897 N N . VAL A 1 108 ? -6.241 2.588 7.870 1.00 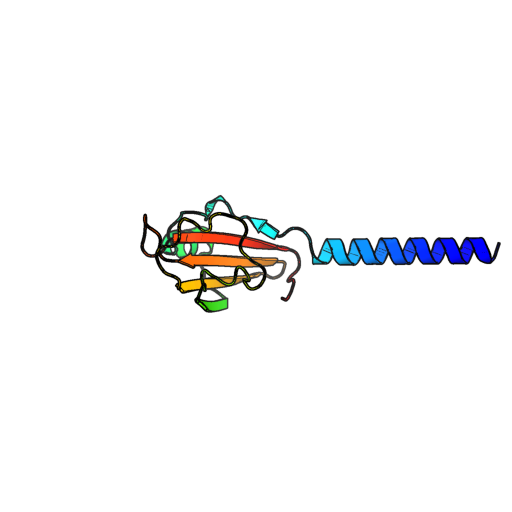88.19 108 VAL A N 1
ATOM 898 C CA . VAL A 1 108 ? -5.160 2.457 6.890 1.00 88.19 108 VAL A CA 1
ATOM 899 C C . VAL A 1 108 ? -3.868 2.139 7.643 1.00 88.19 108 VAL A C 1
ATOM 901 O O . VAL A 1 108 ? -3.412 2.934 8.464 1.00 88.19 108 VAL A O 1
ATOM 904 N N . ILE A 1 109 ? -3.301 0.967 7.389 1.00 84.50 109 ILE A N 1
ATOM 905 C CA . ILE A 1 109 ? -2.076 0.468 8.029 1.00 84.50 109 ILE A CA 1
ATOM 906 C C . ILE A 1 109 ? -0.858 0.829 7.189 1.00 84.50 109 ILE A C 1
ATOM 908 O O . ILE A 1 109 ? 0.186 1.171 7.730 1.00 84.50 109 ILE A O 1
ATOM 912 N N . ASP A 1 110 ? -1.008 0.762 5.871 1.00 84.06 110 ASP A N 1
ATOM 913 C CA . ASP A 1 110 ? 0.031 1.121 4.920 1.00 84.06 110 ASP A CA 1
ATOM 914 C C . ASP A 1 110 ? -0.620 1.779 3.701 1.00 84.06 110 ASP A C 1
ATOM 916 O O . ASP A 1 110 ? -1.786 1.521 3.374 1.00 84.06 110 ASP A O 1
ATOM 920 N N . ALA A 1 111 ? 0.125 2.651 3.043 1.00 86.38 111 ALA A N 1
ATOM 921 C CA . ALA A 1 111 ? -0.314 3.365 1.861 1.00 86.38 111 ALA A CA 1
ATOM 922 C C . ALA A 1 111 ? 0.901 3.658 0.990 1.00 86.38 111 ALA A C 1
ATOM 924 O O . ALA A 1 111 ? 1.838 4.319 1.427 1.00 86.38 111 ALA A O 1
ATOM 925 N N . ILE A 1 112 ? 0.880 3.172 -0.246 1.00 84.12 112 ILE A N 1
ATOM 926 C CA . ILE A 1 112 ? 2.017 3.227 -1.156 1.00 84.12 112 ILE A CA 1
ATOM 927 C C . ILE A 1 112 ? 1.576 3.772 -2.508 1.00 84.12 112 ILE A C 1
ATOM 929 O O . ILE A 1 112 ? 0.617 3.298 -3.121 1.00 84.12 112 ILE A O 1
ATOM 933 N N . ARG A 1 113 ? 2.337 4.733 -3.019 1.00 85.75 113 ARG A N 1
ATOM 934 C CA . ARG A 1 113 ? 2.302 5.184 -4.404 1.00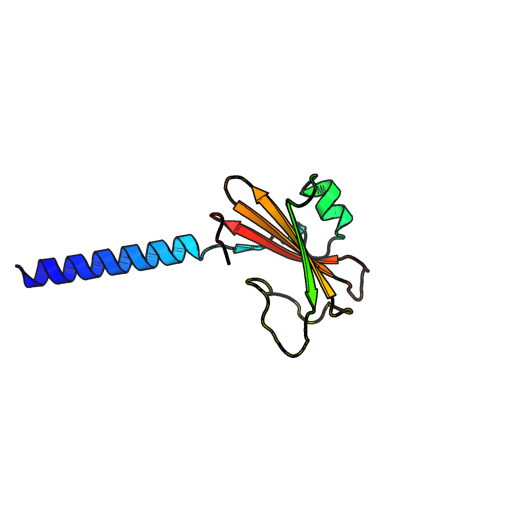 85.75 113 ARG A CA 1
ATOM 935 C C . ARG A 1 113 ? 3.458 4.543 -5.159 1.00 85.75 113 ARG A C 1
ATOM 937 O O . ARG A 1 113 ? 4.622 4.778 -4.858 1.00 85.75 113 ARG A O 1
ATOM 944 N N . TYR A 1 114 ? 3.134 3.782 -6.190 1.00 77.81 114 TYR A N 1
ATOM 945 C CA . TYR A 1 114 ? 4.110 3.167 -7.074 1.00 77.81 114 TYR A CA 1
ATOM 946 C C . TYR A 1 114 ? 4.296 4.034 -8.314 1.00 77.81 114 TYR A C 1
ATOM 948 O O . TYR A 1 114 ? 3.344 4.272 -9.066 1.00 77.81 114 TYR A O 1
ATOM 956 N N . SER A 1 115 ? 5.529 4.473 -8.550 1.00 68.25 115 SER A N 1
ATOM 957 C CA . SER A 1 115 ? 5.918 5.086 -9.819 1.00 68.25 115 SER A CA 1
ATOM 958 C C . SER A 1 115 ? 5.862 4.053 -10.960 1.00 68.25 115 SER A C 1
ATOM 960 O O . SER A 1 115 ? 6.126 2.876 -10.738 1.00 68.25 115 SER A O 1
ATOM 962 N N . ASN A 1 116 ? 5.521 4.475 -12.182 1.00 61.31 116 ASN A N 1
ATOM 963 C CA . ASN A 1 116 ? 5.683 3.698 -13.426 1.00 61.31 116 ASN A CA 1
ATOM 964 C C . ASN A 1 116 ? 4.855 2.404 -13.620 1.00 61.31 116 ASN A C 1
ATOM 966 O O . ASN A 1 116 ? 5.289 1.528 -14.365 1.00 61.31 116 ASN A O 1
ATOM 970 N N . ASN A 1 117 ? 3.649 2.269 -13.048 1.00 54.81 117 ASN A N 1
ATOM 971 C CA . ASN A 1 117 ? 2.764 1.106 -13.293 1.00 54.81 117 ASN A CA 1
ATOM 972 C C . ASN A 1 117 ? 3.456 -0.262 -13.113 1.00 54.81 117 ASN A C 1
ATOM 974 O O . ASN A 1 117 ? 3.144 -1.215 -13.828 1.00 54.81 117 ASN A O 1
ATOM 978 N N . VAL A 1 118 ? 4.400 -0.365 -12.171 1.00 50.62 118 VAL A N 1
ATOM 979 C CA . VAL A 1 118 ? 5.114 -1.615 -11.874 1.00 50.62 118 VAL A CA 1
ATOM 980 C C . VAL A 1 118 ? 4.080 -2.709 -11.603 1.00 50.62 118 VAL A C 1
ATOM 982 O O . VAL A 1 118 ? 3.274 -2.585 -10.682 1.00 50.62 118 VAL A O 1
ATOM 985 N N . GLN A 1 119 ? 4.039 -3.740 -12.442 1.00 44.69 119 GLN A N 1
ATOM 986 C CA . GLN A 1 119 ? 3.204 -4.921 -12.228 1.00 44.69 119 GLN A CA 1
ATOM 987 C C . GLN A 1 119 ? 3.973 -5.869 -11.301 1.00 44.69 119 GLN A C 1
ATOM 989 O O . GLN A 1 119 ? 5.146 -6.133 -11.563 1.00 44.69 119 GLN A O 1
ATOM 994 N N . PHE A 1 120 ? 3.334 -6.309 -10.214 1.00 47.31 120 PHE A N 1
ATOM 995 C CA . PHE A 1 120 ? 3.799 -7.460 -9.434 1.00 47.31 120 PHE A CA 1
ATOM 996 C C . PHE A 1 120 ? 3.215 -8.727 -10.053 1.00 47.31 120 PHE A C 1
ATOM 998 O O . PHE A 1 120 ? 2.043 -8.651 -10.500 1.00 47.31 120 PHE A O 1
#

Sequence (120 aa):
MKKLIVILTIIVIGLTATWYFDIWNEPVETIDELIGQNYDYAHKMYFRTDPDRNYTINVNHNLNEFDGGILNEKKILTDSIVHVFTWDYPTHKMTIWVGQTEKMESQVIDAIRYSNNVQF

pLDDT: mean 76.09, std 14.77, range [40.91, 92.88]

Organism: NCBI:txid237019

Radius of gyration: 19.25 Å; chains: 1; bounding box: 56×30×49 Å

Secondary structure (DSSP, 8-state):
-HHHHHHHHHHHHHHHHHHHHHHHH--EEE-TTTTTSBHHHIIIIII-S--SEEEEEE--TT----SS---S-TTSEEEEEEEEEEEEETTEEEEEEEEEESS-SSEEEEEEEEETT---